Protein AF-C5BKV5-F1 (afdb_monomer)

Nearest PDB structures (foldseek):
  2wzr-assembly1_1  TM=5.137E-01  e=6.603E+00  Foot-and-mouth disease virus SAT 1
  8wa1-assembly1_P  TM=3.585E-01  e=7.024E+00  Nicotiana tabacum
  8wmw-assembly1_D  TM=1.933E-01  e=3.561E+00  Rhodomonas salina
  8wey-assembly1_D  TM=1.980E-01  e=4.286E+00  Cyanidium caldarium
  8xzv-assembly1_Q  TM=2.517E-01  e=7.024E+00  Spinacia oleracea

Secondary structure (DSSP, 8-state):
----------------------SEEEPPTT----EEEE--B-TTSPBPP--SEEEE-TT-EEEEE-SS-EEEE--SS-TTT-STTS--EEE-BTTEEEEEPPPS---HHHHHHHTT-HHHHHHHHTHHHHT--HHHHHHTSPEEETTEEEE--EEEETTEEE-TTSPPTT-

Organism: Teredinibacter turnerae (strain ATCC 39867 / T7901) (NCBI:txid377629)

Foldseek 3Di:
DDDDDDDDPDDPPPPPDDDPAAQEFEDDPPDQEAGEKEWEADPVRATDATHQKYKDFAQHKHKYFYCAKKKKAAALADQAARANPDDGIFTDDNRIDIHHGHDPPDDPVRLVVSCVRVRLVVCCVCVVVVVHDNVRSNVQRFDDDPGITIHFIWMGGPNHIDGNPDDDPPD

pLDDT: mean 72.09, std 17.0, range [29.19, 95.69]

Structure (mmCIF, N/CA/C/O backbone):
data_AF-C5BKV5-F1
#
_entry.id   AF-C5BKV5-F1
#
loop_
_atom_site.group_PDB
_atom_site.id
_atom_site.type_symbol
_atom_site.label_atom_id
_atom_site.label_alt_id
_atom_site.label_comp_id
_atom_site.label_asym_id
_atom_site.label_entity_id
_atom_site.label_seq_id
_atom_site.pdbx_PDB_ins_code
_atom_site.Cartn_x
_atom_site.Cartn_y
_atom_site.Cartn_z
_atom_site.occupancy
_atom_site.B_iso_or_equiv
_atom_site.auth_seq_id
_atom_site.auth_comp_id
_atom_site.auth_asym_id
_atom_site.auth_atom_id
_atom_site.pdbx_PDB_model_num
ATOM 1 N N . MET A 1 1 ? -46.072 -54.691 -7.902 1.00 41.44 1 MET A N 1
ATOM 2 C CA . MET A 1 1 ? -44.691 -54.583 -8.418 1.00 41.44 1 MET A CA 1
ATOM 3 C C . MET A 1 1 ? -44.008 -53.464 -7.639 1.00 41.44 1 MET A C 1
ATOM 5 O O . MET A 1 1 ? -44.525 -52.358 -7.622 1.00 41.44 1 MET A O 1
ATOM 9 N N . LYS A 1 2 ? -42.980 -53.799 -6.851 1.00 42.66 2 LYS A N 1
ATOM 10 C CA . LYS A 1 2 ? -42.276 -52.897 -5.924 1.00 42.66 2 LYS A CA 1
ATOM 11 C C . LYS A 1 2 ? -41.108 -52.245 -6.659 1.00 42.66 2 LYS A C 1
ATOM 13 O O . LYS A 1 2 ? -40.263 -52.990 -7.138 1.00 42.66 2 LYS A O 1
ATOM 18 N N . ILE A 1 3 ? -41.005 -50.917 -6.660 1.00 42.41 3 ILE A N 1
ATOM 19 C CA . ILE A 1 3 ? -39.724 -50.224 -6.856 1.00 42.41 3 ILE A CA 1
ATOM 20 C C . ILE A 1 3 ? -39.664 -49.076 -5.844 1.00 42.41 3 ILE A C 1
ATOM 22 O O . ILE A 1 3 ? -40.387 -48.091 -5.944 1.00 42.41 3 ILE A O 1
ATOM 26 N N . LYS A 1 4 ? -38.825 -49.273 -4.824 1.00 42.66 4 LYS A N 1
ATOM 27 C CA . LYS A 1 4 ? -38.322 -48.232 -3.927 1.00 42.66 4 LYS A CA 1
ATOM 28 C C . LYS A 1 4 ? -37.193 -47.517 -4.670 1.00 42.66 4 LYS A C 1
ATOM 30 O O . LYS A 1 4 ? -36.262 -48.194 -5.093 1.00 42.66 4 LYS A O 1
ATOM 35 N N . PHE A 1 5 ? -37.230 -46.192 -4.756 1.00 38.34 5 PHE A N 1
ATOM 36 C CA . PHE A 1 5 ? -36.027 -45.391 -4.977 1.00 38.34 5 PHE A CA 1
ATOM 37 C C . PHE A 1 5 ? -35.824 -44.502 -3.756 1.00 38.34 5 PHE A C 1
ATOM 39 O O . PHE A 1 5 ? -36.549 -43.538 -3.532 1.00 38.34 5 PHE A O 1
ATOM 46 N N . ALA A 1 6 ? -34.861 -44.908 -2.935 1.00 44.38 6 ALA A N 1
ATOM 47 C CA . ALA A 1 6 ? -34.257 -44.100 -1.898 1.00 44.38 6 ALA A CA 1
ATOM 48 C C . ALA A 1 6 ? -32.886 -43.662 -2.426 1.00 44.38 6 ALA A C 1
ATOM 50 O O . ALA A 1 6 ? -31.996 -44.491 -2.577 1.00 44.38 6 ALA A O 1
ATOM 51 N N . LEU A 1 7 ? -32.738 -42.377 -2.720 1.00 41.31 7 LEU A N 1
ATOM 52 C CA . LEU A 1 7 ? -31.468 -41.653 -2.777 1.00 41.31 7 LEU A CA 1
ATOM 53 C C . LEU A 1 7 ? -31.824 -40.274 -2.202 1.00 41.31 7 LEU A C 1
ATOM 55 O O . LEU A 1 7 ? -32.637 -39.562 -2.771 1.00 41.31 7 LEU A O 1
ATOM 59 N N . GLY A 1 8 ? -31.429 -39.920 -0.983 1.00 36.16 8 GLY A N 1
ATOM 60 C CA . GLY A 1 8 ? -30.037 -39.897 -0.552 1.00 36.16 8 GLY A CA 1
ATOM 61 C C . GLY A 1 8 ? -29.394 -38.574 -0.970 1.00 36.16 8 GLY A C 1
ATOM 62 O O . GLY A 1 8 ? -28.320 -38.587 -1.556 1.00 36.16 8 GLY A O 1
ATOM 63 N N . PHE A 1 9 ? -30.063 -37.439 -0.731 1.00 37.94 9 PHE A N 1
ATOM 64 C CA . PHE A 1 9 ? -29.425 -36.131 -0.857 1.00 37.94 9 PHE A CA 1
ATOM 65 C C . PHE A 1 9 ? -28.555 -35.909 0.376 1.00 37.94 9 PHE A C 1
ATOM 67 O O . PHE A 1 9 ? -29.034 -35.561 1.455 1.00 37.94 9 PHE A O 1
ATOM 74 N N . ALA A 1 10 ? -27.268 -36.196 0.202 1.00 40.34 10 ALA A N 1
ATOM 75 C CA . ALA A 1 10 ? -26.225 -35.809 1.125 1.00 40.34 10 ALA A CA 1
ATOM 76 C C . ALA A 1 10 ? -26.260 -34.284 1.283 1.00 40.34 10 ALA A C 1
ATOM 78 O O . ALA A 1 10 ? -26.025 -33.539 0.331 1.00 40.34 10 ALA A O 1
ATOM 79 N N . ALA A 1 11 ? -26.573 -33.831 2.494 1.00 37.59 11 ALA A N 1
ATOM 80 C CA . ALA A 1 11 ? -26.288 -32.478 2.920 1.00 37.59 11 ALA A CA 1
ATOM 81 C C . ALA A 1 11 ? -24.767 -32.297 2.867 1.00 37.59 11 ALA A C 1
ATOM 83 O O . ALA A 1 11 ? -24.042 -32.814 3.718 1.00 37.59 11 ALA A O 1
ATOM 84 N N . ILE A 1 12 ? -24.278 -31.597 1.842 1.00 38.78 12 ILE A N 1
ATOM 85 C CA . ILE A 1 12 ? -22.923 -31.053 1.845 1.00 38.78 12 ILE A CA 1
ATOM 86 C C . ILE A 1 12 ? -22.953 -29.906 2.853 1.00 38.78 12 ILE A C 1
ATOM 88 O O . ILE A 1 12 ? -23.235 -28.755 2.531 1.00 38.78 12 ILE A O 1
ATOM 92 N N . LEU A 1 13 ? -22.734 -30.268 4.113 1.00 33.56 13 LEU A N 1
ATOM 93 C CA . LEU A 1 13 ? -22.369 -29.350 5.172 1.00 33.56 13 LEU A CA 1
ATOM 94 C C . LEU A 1 13 ? -20.969 -28.839 4.817 1.00 33.56 13 LEU A C 1
ATOM 96 O O . LEU A 1 13 ? -19.965 -29.461 5.161 1.00 33.56 13 LEU A O 1
ATOM 100 N N . VAL A 1 14 ? -20.906 -27.745 4.056 1.00 34.97 14 VAL A N 1
ATOM 101 C CA . VAL A 1 1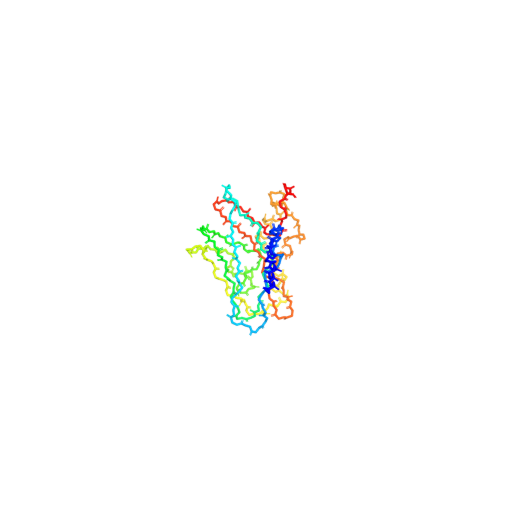4 ? -19.669 -26.980 3.901 1.00 34.97 14 VAL A CA 1
ATOM 102 C C . VAL A 1 14 ? -19.363 -26.407 5.276 1.00 34.97 14 VAL A C 1
ATOM 104 O O . VAL A 1 14 ? -19.933 -25.410 5.712 1.00 34.97 14 VAL A O 1
ATOM 107 N N . LEU A 1 15 ? -18.503 -27.123 5.990 1.00 33.66 15 LEU A N 1
ATOM 108 C CA . LEU A 1 15 ? -17.795 -26.646 7.159 1.00 33.66 15 LEU A CA 1
ATOM 109 C C . LEU A 1 15 ? -17.090 -25.341 6.766 1.00 33.66 15 LEU A C 1
ATOM 111 O O . LEU A 1 15 ? -16.066 -25.359 6.089 1.00 33.66 15 LEU A O 1
ATOM 115 N N . LEU A 1 16 ? -17.652 -24.209 7.192 1.00 32.34 16 LEU A N 1
ATOM 116 C CA . LEU A 1 16 ? -16.965 -22.920 7.264 1.00 32.34 16 LEU A CA 1
ATOM 117 C C . LEU A 1 16 ? -15.918 -23.007 8.384 1.00 32.34 16 LEU A C 1
ATOM 119 O O . LEU A 1 16 ? -16.050 -22.414 9.451 1.00 32.34 16 LEU A O 1
ATOM 123 N N . THR A 1 17 ? -14.893 -23.828 8.175 1.00 36.03 17 THR A N 1
ATOM 124 C CA . THR A 1 17 ? -13.682 -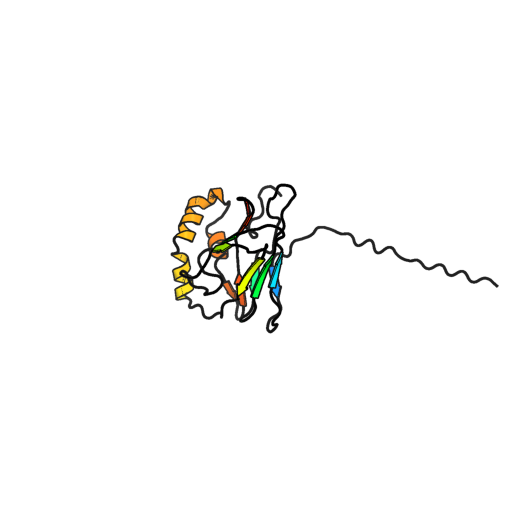23.812 8.988 1.00 36.03 17 THR A CA 1
ATOM 125 C C . THR A 1 17 ? -12.891 -22.576 8.603 1.00 36.03 17 THR A C 1
ATOM 127 O O . THR A 1 17 ? -12.372 -22.523 7.495 1.00 36.03 17 THR A O 1
ATOM 130 N N . GLY A 1 18 ? -12.845 -21.610 9.524 1.00 33.75 18 GLY A N 1
ATOM 131 C CA . GLY A 1 18 ? -11.854 -20.539 9.632 1.00 33.75 18 GLY A CA 1
ATOM 132 C C . GLY A 1 18 ? -11.506 -19.815 8.335 1.00 33.75 18 GLY A C 1
ATOM 133 O O . GLY A 1 18 ? -10.694 -20.306 7.559 1.00 33.75 18 GLY A O 1
ATOM 134 N N . CYS A 1 19 ? -12.029 -18.599 8.156 1.00 29.19 19 CYS A N 1
ATOM 135 C CA . CYS A 1 19 ? -11.491 -17.644 7.187 1.00 29.19 19 CYS A CA 1
ATOM 136 C C . CYS A 1 19 ? -10.009 -17.377 7.493 1.00 29.19 19 CYS A C 1
ATOM 138 O O . CYS A 1 19 ? -9.666 -16.443 8.217 1.00 29.19 19 CYS A O 1
ATOM 140 N N . THR A 1 20 ? -9.108 -18.188 6.947 1.00 39.44 20 THR A N 1
ATOM 141 C CA . TH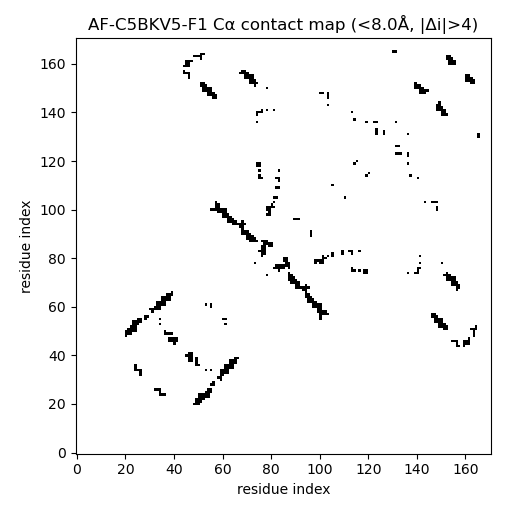R A 1 20 ? -7.709 -17.820 6.818 1.00 39.44 20 THR A CA 1
ATOM 142 C C . THR A 1 20 ? -7.667 -16.751 5.742 1.00 39.44 20 THR A C 1
ATOM 144 O O . THR A 1 20 ? -7.778 -17.043 4.552 1.00 39.44 20 THR A O 1
ATOM 147 N N . CYS A 1 21 ? -7.572 -15.487 6.158 1.00 53.44 21 CYS A N 1
ATOM 148 C CA . CYS A 1 21 ? -7.312 -14.413 5.211 1.00 53.44 21 CYS A CA 1
ATOM 149 C C . CYS A 1 21 ? -6.064 -14.792 4.400 1.00 53.44 21 CYS A C 1
ATOM 151 O O . CYS A 1 21 ? -5.049 -15.180 4.999 1.00 53.44 21 CYS A O 1
ATOM 153 N N . PRO A 1 22 ? -6.136 -14.770 3.059 1.00 61.41 22 PRO A N 1
ATOM 154 C CA . PRO A 1 22 ? -5.007 -15.161 2.237 1.00 61.41 22 PRO A CA 1
ATOM 155 C C . PRO A 1 22 ? -3.831 -14.245 2.571 1.00 61.41 22 PRO A C 1
ATOM 157 O O . PRO A 1 22 ? -3.981 -13.030 2.639 1.00 61.41 22 PRO A O 1
ATOM 160 N N . ARG A 1 23 ? -2.652 -14.829 2.819 1.00 70.81 23 ARG A N 1
ATOM 161 C CA . ARG A 1 23 ? -1.447 -14.051 3.152 1.00 70.81 23 ARG A CA 1
ATOM 162 C C . ARG A 1 23 ? -1.033 -13.117 2.016 1.00 70.81 23 ARG A C 1
ATOM 164 O O . ARG A 1 23 ? -0.429 -12.094 2.298 1.00 70.81 23 ARG A O 1
ATOM 171 N N . VAL A 1 24 ? -1.367 -13.462 0.775 1.00 76.00 24 VAL A N 1
ATOM 172 C CA . VAL A 1 24 ? -0.995 -12.726 -0.434 1.00 76.00 24 VAL A CA 1
ATOM 173 C C . VAL A 1 24 ? -2.232 -12.582 -1.321 1.00 76.00 24 VAL A C 1
ATOM 175 O O . VAL A 1 24 ? -2.960 -13.557 -1.515 1.00 76.00 24 VAL A O 1
ATOM 178 N N . CYS A 1 25 ? -2.467 -11.383 -1.847 1.00 79.81 25 CYS A N 1
ATOM 179 C CA . CYS A 1 25 ? -3.405 -11.121 -2.935 1.00 79.81 25 CYS A CA 1
ATOM 180 C C . CYS A 1 25 ? -2.606 -11.039 -4.238 1.00 79.81 25 CYS A C 1
ATOM 182 O O . CYS A 1 25 ? -1.634 -10.292 -4.316 1.00 79.81 25 CYS A O 1
ATOM 184 N N . MET A 1 26 ? -2.976 -11.829 -5.239 1.00 82.12 26 MET A N 1
ATOM 185 C CA . MET A 1 26 ? -2.257 -11.898 -6.506 1.00 82.12 26 MET A CA 1
ATOM 186 C C . MET A 1 26 ? -3.255 -12.105 -7.636 1.00 82.12 26 MET A C 1
ATOM 188 O O . MET A 1 26 ? -4.112 -12.987 -7.548 1.00 82.12 26 MET A O 1
ATOM 192 N N . VAL A 1 27 ? -3.105 -11.322 -8.697 1.00 80.06 27 VAL A N 1
ATOM 193 C CA . VAL A 1 27 ? -3.798 -11.528 -9.972 1.00 80.06 27 VAL A CA 1
ATOM 194 C C . VAL A 1 27 ? -2.813 -12.166 -10.953 1.00 80.06 27 VAL A C 1
ATOM 196 O O . VAL A 1 27 ? -1.627 -11.837 -10.902 1.00 80.06 27 VAL A O 1
ATOM 199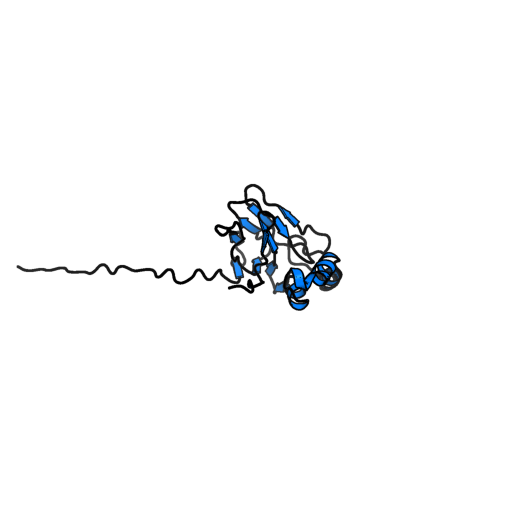 N N . PRO A 1 28 ? -3.234 -13.110 -11.815 1.00 80.31 28 PRO A N 1
ATOM 200 C CA . PRO A 1 28 ? -2.347 -13.685 -12.820 1.00 80.31 28 PRO A CA 1
ATOM 201 C C . PRO A 1 28 ? -1.692 -12.614 -13.716 1.00 80.31 28 PRO A C 1
ATOM 203 O O . PRO A 1 28 ? -2.303 -11.583 -13.996 1.00 80.31 28 PRO A O 1
ATOM 206 N N . PRO A 1 29 ? -0.461 -12.847 -14.205 1.00 77.31 29 PRO A N 1
ATOM 207 C CA . PRO A 1 29 ? 0.171 -11.947 -15.165 1.00 77.31 29 PRO A CA 1
ATOM 208 C C . PRO A 1 29 ? -0.589 -11.914 -16.498 1.00 77.31 29 PRO A C 1
ATOM 210 O O . PRO A 1 29 ? -1.154 -12.924 -16.921 1.00 77.31 29 PRO A O 1
ATOM 213 N N . ASN A 1 30 ? -0.491 -10.786 -17.213 1.00 74.19 30 ASN A N 1
ATOM 214 C CA . ASN A 1 30 ? -1.098 -10.547 -18.534 1.00 74.19 30 ASN A CA 1
ATOM 215 C C . ASN A 1 30 ? -2.635 -10.533 -18.541 1.00 74.19 30 ASN A C 1
ATOM 217 O O . ASN A 1 30 ? -3.255 -10.900 -19.541 1.00 74.19 30 ASN A O 1
ATOM 221 N N . THR A 1 31 ? -3.247 -10.125 -17.433 1.00 77.00 31 THR A N 1
ATOM 222 C CA . THR A 1 31 ? -4.679 -9.829 -17.368 1.00 77.00 31 THR A CA 1
ATOM 223 C C . THR A 1 31 ? -4.879 -8.344 -17.129 1.00 77.00 31 THR A C 1
ATOM 225 O O . THR A 1 31 ? -4.156 -7.757 -16.324 1.00 77.00 31 THR A O 1
ATOM 228 N N . ASP A 1 32 ? -5.923 -7.783 -17.731 1.00 78.50 32 ASP A N 1
ATOM 229 C CA . ASP A 1 32 ? -6.381 -6.417 -17.439 1.00 78.50 32 ASP A CA 1
ATOM 230 C C . ASP A 1 32 ? -7.252 -6.363 -16.165 1.00 78.50 32 ASP A C 1
ATOM 232 O O . ASP A 1 32 ? -7.810 -5.327 -15.816 1.00 78.50 32 ASP A O 1
ATOM 236 N N . GLU A 1 33 ? -7.416 -7.497 -15.475 1.00 85.44 33 GLU A N 1
ATOM 237 C CA . GLU A 1 33 ? -8.178 -7.570 -14.230 1.00 85.44 33 GLU A CA 1
ATOM 238 C C . GLU A 1 33 ? -7.428 -6.890 -13.068 1.00 85.44 33 GLU A C 1
ATOM 240 O O . GLU A 1 33 ? -6.231 -7.136 -12.885 1.00 85.44 33 GLU A O 1
ATOM 245 N N . PRO A 1 34 ? -8.116 -6.074 -12.247 1.00 88.56 34 PRO A N 1
ATOM 246 C CA . PRO A 1 34 ? -7.513 -5.447 -11.080 1.00 88.56 34 PRO A CA 1
ATOM 247 C C . PRO A 1 34 ? -7.378 -6.424 -9.906 1.00 88.56 34 PRO A C 1
ATOM 249 O O . PRO A 1 34 ? -8.211 -7.310 -9.690 1.00 88.56 34 PRO A O 1
ATOM 252 N N . ALA A 1 35 ? -6.361 -6.212 -9.073 1.00 88.69 35 ALA A N 1
ATOM 253 C CA . ALA A 1 35 ? -6.226 -6.882 -7.788 1.00 88.69 35 ALA A CA 1
ATOM 254 C C . ALA A 1 35 ? -7.178 -6.252 -6.768 1.00 88.69 35 ALA A C 1
ATOM 256 O O . ALA A 1 35 ? -7.027 -5.092 -6.391 1.00 88.69 35 ALA A O 1
ATOM 257 N N . LEU A 1 36 ? -8.161 -7.023 -6.303 1.00 90.06 36 LEU A N 1
ATOM 258 C CA . LEU A 1 36 ? -9.150 -6.547 -5.337 1.00 90.06 36 LEU A CA 1
ATOM 259 C C . LEU A 1 36 ? -8.737 -6.890 -3.907 1.00 90.06 36 LEU A C 1
ATOM 261 O O . LEU A 1 36 ? -8.623 -8.062 -3.535 1.00 90.06 36 LEU A O 1
ATOM 265 N N . VAL A 1 37 ? -8.607 -5.862 -3.074 1.00 90.31 37 VAL A N 1
ATOM 266 C CA . VAL A 1 37 ? -8.298 -5.991 -1.651 1.00 90.31 37 VAL A CA 1
ATOM 267 C C . VAL A 1 37 ? -9.474 -5.477 -0.837 1.00 90.31 37 VAL A C 1
ATOM 269 O O . VAL A 1 37 ? -9.775 -4.288 -0.821 1.00 90.31 37 VAL A O 1
ATOM 272 N N . ARG A 1 38 ? -10.156 -6.382 -0.133 1.00 90.25 38 ARG A N 1
ATOM 273 C CA . ARG A 1 38 ? -11.257 -6.005 0.759 1.00 90.25 38 ARG A CA 1
ATOM 274 C C . ARG A 1 38 ? -10.731 -5.690 2.149 1.00 90.25 38 ARG A C 1
ATOM 276 O O . ARG A 1 38 ? -10.144 -6.556 2.797 1.00 90.25 38 ARG A O 1
ATOM 283 N N . ILE A 1 39 ? -11.004 -4.479 2.605 1.00 88.62 39 ILE A N 1
ATOM 284 C CA . ILE A 1 39 ? -10.798 -4.012 3.969 1.00 88.62 39 ILE A CA 1
ATOM 285 C C . ILE A 1 39 ? -12.143 -4.114 4.682 1.00 88.62 39 ILE A C 1
ATOM 287 O O . ILE A 1 39 ? -13.180 -3.705 4.170 1.00 88.62 39 ILE A O 1
ATOM 291 N N . THR A 1 40 ? -12.138 -4.737 5.855 1.00 88.19 40 THR A N 1
ATOM 292 C CA . THR A 1 40 ? -13.338 -4.903 6.681 1.00 88.19 40 THR A CA 1
ATOM 293 C C . THR A 1 40 ? -12.991 -4.590 8.121 1.00 88.19 40 THR A C 1
ATOM 295 O O . THR A 1 40 ? -11.835 -4.733 8.514 1.00 88.19 40 THR A O 1
ATOM 298 N N . THR A 1 41 ? -13.979 -4.190 8.908 1.00 85.88 41 THR A N 1
ATOM 299 C CA . THR A 1 41 ? -13.841 -3.923 10.339 1.00 85.88 41 THR A CA 1
ATOM 300 C C . THR A 1 41 ? -14.530 -5.008 11.169 1.00 85.88 41 THR A C 1
ATOM 302 O O . THR A 1 41 ? -15.356 -5.791 10.685 1.00 85.88 41 THR A O 1
ATOM 305 N N . ASP A 1 42 ? -14.120 -5.154 12.424 1.00 84.62 42 ASP A N 1
ATOM 306 C CA . ASP A 1 42 ? -14.904 -5.864 13.430 1.00 84.62 42 ASP A CA 1
ATOM 307 C C . ASP A 1 42 ? -15.964 -4.944 14.057 1.00 84.62 42 ASP A C 1
ATOM 309 O O . ASP A 1 42 ? -16.101 -3.774 13.706 1.00 84.62 42 ASP A O 1
ATOM 313 N N . ASP A 1 43 ? -16.747 -5.489 14.981 1.00 85.44 43 ASP A N 1
ATOM 314 C CA . ASP A 1 43 ? -17.804 -4.779 15.704 1.00 85.44 43 ASP A CA 1
ATOM 315 C C . ASP A 1 43 ? -17.287 -3.627 16.578 1.00 85.44 43 ASP A C 1
ATOM 317 O O . ASP A 1 43 ? -18.055 -2.743 16.958 1.00 85.44 43 ASP A O 1
ATOM 321 N N . THR A 1 44 ? -15.985 -3.590 16.861 1.00 81.12 44 THR A N 1
ATOM 322 C CA . THR A 1 44 ? -15.340 -2.470 17.547 1.00 81.12 44 THR A CA 1
ATOM 323 C C . THR A 1 44 ? -14.888 -1.375 16.580 1.00 81.12 44 THR A C 1
ATOM 325 O O . THR A 1 44 ? -14.349 -0.362 17.028 1.00 81.12 44 THR A O 1
ATOM 328 N N . GLY A 1 45 ? -15.055 -1.554 15.267 1.00 78.00 45 GLY A N 1
ATOM 329 C CA . GLY A 1 45 ? -14.511 -0.668 14.237 1.00 78.00 45 GLY A CA 1
ATOM 330 C C . GLY A 1 45 ? -13.005 -0.848 14.026 1.00 78.00 45 GLY A C 1
ATOM 331 O O . GLY A 1 45 ? -12.348 0.043 13.498 1.00 78.00 45 GLY A O 1
ATOM 332 N N . MET A 1 46 ? -12.420 -1.953 14.500 1.00 78.31 46 MET A N 1
ATOM 333 C CA . MET A 1 46 ? -11.017 -2.276 14.249 1.00 78.31 46 MET A CA 1
ATOM 334 C C . MET A 1 46 ? -10.871 -2.943 12.879 1.00 78.31 46 MET A C 1
ATOM 336 O O . MET A 1 46 ? -11.617 -3.885 12.608 1.00 78.31 46 MET A O 1
ATOM 340 N N . PRO A 1 47 ? -9.902 -2.543 12.033 1.00 78.38 47 PRO A N 1
ATOM 341 C CA . PRO A 1 47 ? -9.670 -3.253 10.784 1.00 78.38 47 PRO A CA 1
ATOM 342 C C . PRO A 1 47 ? -9.311 -4.724 11.055 1.00 78.38 47 PRO A C 1
ATOM 344 O O . PRO A 1 47 ? -8.471 -5.033 11.906 1.00 78.38 47 PRO A O 1
ATOM 347 N N . ARG A 1 48 ? -9.966 -5.638 10.334 1.00 81.62 48 ARG A N 1
ATOM 348 C CA . ARG A 1 48 ? -9.705 -7.083 10.329 1.00 81.62 48 ARG A CA 1
ATOM 349 C C . ARG A 1 48 ? -8.501 -7.404 9.457 1.00 81.62 48 ARG A C 1
ATOM 351 O O . ARG A 1 48 ? -8.140 -6.634 8.572 1.00 81.62 48 ARG A O 1
ATOM 358 N N . ALA A 1 49 ? -7.927 -8.589 9.666 1.00 71.81 49 ALA A N 1
ATOM 359 C CA . ALA A 1 49 ? -6.846 -9.101 8.834 1.00 71.81 49 ALA A CA 1
ATOM 360 C C . ALA A 1 49 ? -7.196 -8.997 7.337 1.00 71.81 49 ALA A C 1
ATOM 362 O O . ALA A 1 49 ? -8.228 -9.492 6.889 1.00 71.81 49 ALA A O 1
ATOM 363 N N . THR A 1 50 ? -6.317 -8.357 6.575 1.00 78.88 50 THR A N 1
ATOM 364 C CA . THR A 1 50 ? -6.359 -8.281 5.110 1.00 78.88 50 THR A CA 1
ATOM 365 C C . THR A 1 50 ? -5.094 -8.948 4.550 1.00 78.88 50 THR A C 1
ATOM 367 O O . THR A 1 50 ? -4.226 -9.354 5.336 1.00 78.88 50 THR A O 1
ATOM 370 N N . PRO A 1 51 ? -4.980 -9.161 3.227 1.00 82.88 51 PRO A N 1
ATOM 371 C CA . PRO A 1 51 ? -3.763 -9.705 2.639 1.00 82.88 51 PRO A CA 1
ATOM 372 C C . PRO A 1 51 ? -2.523 -8.916 3.056 1.00 82.88 51 PRO A C 1
ATOM 374 O O . PRO A 1 51 ? -2.528 -7.693 3.094 1.00 82.88 51 PRO A O 1
ATOM 377 N N . ARG A 1 52 ? -1.443 -9.625 3.384 1.00 80.94 52 ARG A N 1
ATOM 378 C CA . ARG A 1 52 ? -0.200 -8.994 3.853 1.00 80.94 52 ARG A CA 1
ATOM 379 C C . ARG A 1 52 ? 0.531 -8.258 2.748 1.00 80.94 52 ARG A C 1
ATOM 381 O O . ARG A 1 52 ? 1.246 -7.297 2.999 1.00 80.94 52 ARG A O 1
ATOM 388 N N . GLU A 1 53 ? 0.396 -8.810 1.556 1.00 81.75 53 GLU A N 1
ATOM 389 C CA . GLU A 1 53 ? 1.139 -8.463 0.365 1.00 81.75 53 GLU A CA 1
ATOM 390 C C . GLU A 1 53 ? 0.167 -8.491 -0.803 1.00 81.75 53 GLU A C 1
ATOM 392 O O . GLU A 1 53 ? -0.644 -9.416 -0.921 1.00 81.75 53 GLU A O 1
ATOM 397 N N . VAL A 1 54 ? 0.268 -7.492 -1.671 1.00 84.94 54 VAL A N 1
ATOM 398 C CA . VAL A 1 54 ? -0.440 -7.473 -2.949 1.00 84.94 54 VAL A CA 1
ATOM 399 C C . VAL A 1 54 ? 0.606 -7.535 -4.045 1.00 84.94 54 VAL A C 1
ATOM 401 O O . VAL A 1 54 ? 1.489 -6.685 -4.102 1.00 84.94 54 VAL A O 1
ATOM 404 N N . VAL A 1 55 ? 0.539 -8.556 -4.888 1.00 86.50 55 VAL A N 1
ATOM 405 C CA . VAL A 1 55 ? 1.449 -8.725 -6.018 1.00 86.50 55 VAL A CA 1
ATOM 406 C C . VAL A 1 55 ? 0.712 -8.314 -7.281 1.00 86.50 55 VAL A C 1
ATOM 408 O O . VAL A 1 55 ? -0.282 -8.945 -7.647 1.00 86.50 55 VAL A O 1
ATOM 411 N N . VAL A 1 56 ? 1.214 -7.269 -7.933 1.00 85.50 56 VAL A N 1
ATOM 412 C CA . VAL A 1 56 ? 0.681 -6.755 -9.198 1.00 85.50 56 VAL A CA 1
ATOM 413 C C . VAL A 1 56 ? 1.729 -6.718 -10.291 1.00 85.50 56 VAL A C 1
ATOM 415 O O . VAL A 1 56 ? 2.932 -6.612 -10.036 1.00 85.50 56 VAL A O 1
ATOM 418 N N . TYR A 1 57 ? 1.243 -6.816 -11.520 1.00 85.50 57 TYR A N 1
ATOM 419 C CA . TYR A 1 57 ? 2.025 -6.765 -12.745 1.00 85.50 57 TYR A CA 1
ATOM 420 C C . TYR A 1 57 ? 1.867 -5.400 -13.436 1.00 85.50 57 TYR A C 1
ATOM 422 O O . TYR A 1 57 ? 0.921 -4.669 -13.133 1.00 85.50 57 TYR A O 1
ATOM 430 N N . PRO A 1 58 ? 2.774 -5.036 -14.362 1.00 80.19 58 PRO A N 1
ATOM 431 C CA . PRO A 1 58 ? 2.677 -3.783 -15.105 1.00 80.19 58 PRO A CA 1
ATOM 432 C C . PRO A 1 58 ? 1.298 -3.614 -15.750 1.00 80.19 58 PRO A C 1
ATOM 434 O O . PRO A 1 58 ? 0.757 -4.573 -16.302 1.00 80.19 58 PRO A O 1
ATOM 437 N N . ASN A 1 59 ? 0.771 -2.388 -15.719 1.00 79.56 59 ASN A N 1
ATOM 438 C CA . ASN A 1 59 ? -0.547 -2.006 -16.249 1.00 79.56 59 ASN A CA 1
ATOM 439 C C . ASN A 1 59 ? -1.767 -2.582 -15.509 1.00 79.56 59 ASN A C 1
ATOM 441 O O . ASN A 1 59 ? -2.891 -2.354 -15.948 1.00 79.56 59 ASN A O 1
ATOM 445 N N . GLN A 1 60 ? -1.581 -3.299 -14.400 1.00 86.31 60 GLN A N 1
ATOM 446 C CA . GLN A 1 60 ? -2.694 -3.676 -13.528 1.00 86.31 60 GLN A CA 1
ATOM 447 C C . GLN A 1 60 ? -3.019 -2.558 -12.539 1.00 86.31 60 GLN A C 1
ATOM 449 O O . GLN A 1 60 ? -2.202 -1.683 -12.268 1.00 86.31 60 GLN A O 1
ATOM 454 N N . GLU A 1 61 ? -4.206 -2.610 -11.953 1.00 90.69 61 GLU A N 1
ATOM 455 C CA . GLU A 1 61 ? -4.588 -1.744 -10.840 1.00 90.69 61 GLU A CA 1
ATOM 456 C C . GLU A 1 61 ? -4.776 -2.582 -9.578 1.00 90.69 61 GLU A C 1
ATOM 458 O O . GLU A 1 61 ? -5.169 -3.749 -9.639 1.00 90.69 61 GLU A O 1
ATOM 463 N N . VAL A 1 62 ? -4.523 -1.983 -8.419 1.00 91.06 62 VAL A N 1
ATOM 464 C CA . VAL A 1 62 ? -5.013 -2.491 -7.138 1.00 91.06 62 VAL A CA 1
ATOM 465 C C . VAL A 1 62 ? -6.170 -1.621 -6.697 1.00 91.06 62 VAL A C 1
ATOM 467 O O . VAL A 1 62 ? -6.024 -0.405 -6.594 1.00 91.06 62 VAL A O 1
ATOM 470 N N . ILE A 1 63 ? -7.296 -2.248 -6.379 1.00 93.44 63 ILE A N 1
ATOM 471 C CA . ILE A 1 63 ? -8.457 -1.566 -5.820 1.00 93.44 63 ILE A CA 1
ATOM 472 C C . ILE A 1 63 ? -8.643 -2.057 -4.390 1.00 93.44 63 ILE A C 1
ATOM 474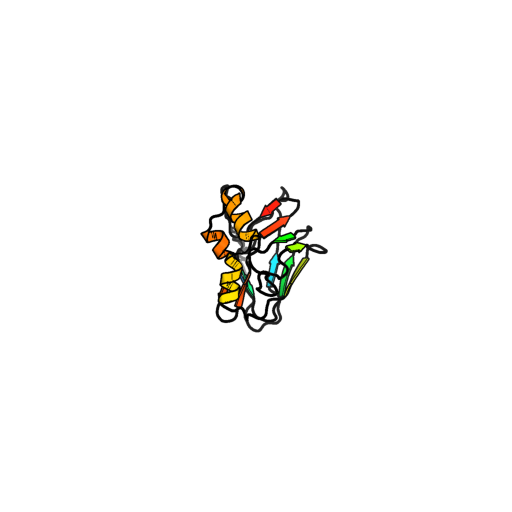 O O . ILE A 1 63 ? -8.972 -3.221 -4.139 1.00 93.44 63 ILE A O 1
ATOM 478 N N . PHE A 1 64 ? -8.428 -1.151 -3.445 1.00 93.31 64 PHE A N 1
ATOM 479 C CA . PHE A 1 64 ? -8.761 -1.352 -2.044 1.00 93.31 64 PHE A CA 1
ATOM 480 C C . PHE A 1 64 ? -10.188 -0.876 -1.816 1.00 93.31 64 PHE A C 1
ATOM 482 O O 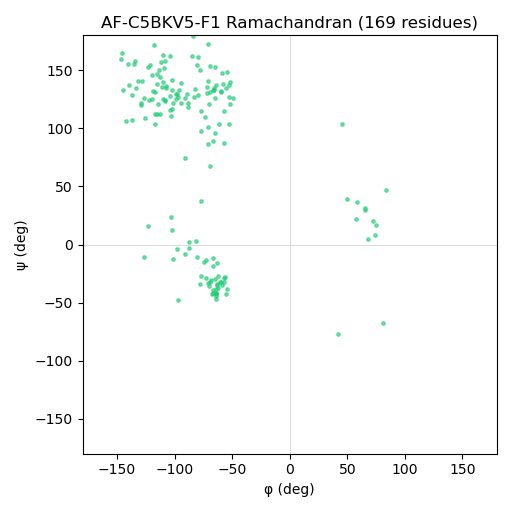. PHE A 1 64 ? -10.527 0.239 -2.200 1.00 93.31 64 PHE A O 1
ATOM 489 N N . MET A 1 65 ? -11.017 -1.710 -1.192 1.00 94.44 65 MET A N 1
ATOM 490 C CA . MET A 1 65 ? -12.438 -1.424 -0.993 1.00 94.44 65 MET A CA 1
ATOM 491 C C . MET A 1 65 ? -12.856 -1.675 0.450 1.00 94.44 65 MET A C 1
ATOM 493 O O . MET A 1 65 ? -12.471 -2.685 1.044 1.00 94.44 65 MET A O 1
ATOM 497 N N . SER A 1 66 ? -13.713 -0.810 0.973 1.00 92.44 66 SER A N 1
ATOM 498 C CA . SER A 1 66 ? -14.303 -0.869 2.306 1.00 92.44 66 SER A CA 1
ATOM 499 C C . SER A 1 66 ? -15.725 -0.302 2.272 1.00 92.44 66 SER A C 1
ATOM 501 O O . SER A 1 66 ? -16.093 0.443 1.371 1.00 92.44 66 SER A O 1
ATOM 503 N N . T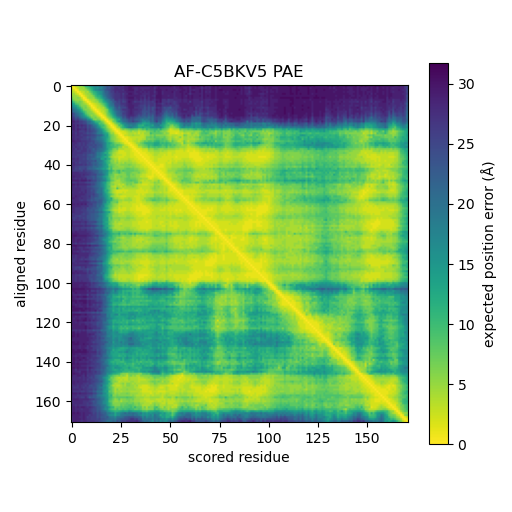HR A 1 67 ? -16.546 -0.646 3.263 1.00 91.00 67 THR A N 1
ATOM 504 C CA . THR A 1 67 ? -17.847 0.017 3.488 1.00 91.00 67 THR A CA 1
ATOM 505 C C . THR A 1 67 ? -17.718 1.344 4.237 1.00 91.00 67 THR A C 1
ATOM 507 O O . THR A 1 67 ? -18.694 2.076 4.366 1.00 91.00 67 THR A O 1
ATOM 510 N N . GLU A 1 68 ? -16.535 1.618 4.775 1.00 90.81 68 GLU A N 1
ATOM 511 C CA . GLU A 1 68 ? -16.186 2.801 5.559 1.00 90.81 68 GLU A CA 1
ATOM 512 C C . GLU A 1 68 ? -15.025 3.532 4.883 1.00 90.81 68 GLU A C 1
ATOM 514 O O . GLU A 1 68 ? -14.225 2.895 4.196 1.00 90.81 68 GLU A O 1
ATOM 519 N N . GLU A 1 69 ? -14.900 4.839 5.111 1.00 93.88 69 GLU A N 1
ATOM 520 C CA . GLU A 1 69 ? -13.741 5.597 4.633 1.00 93.88 69 GLU A CA 1
ATOM 521 C C . GLU A 1 69 ? -12.477 5.226 5.425 1.00 93.88 69 GLU A C 1
ATOM 523 O O . GLU A 1 69 ? -12.521 5.034 6.641 1.00 93.88 69 GLU A O 1
ATOM 528 N N . PHE A 1 70 ? -11.347 5.128 4.733 1.00 93.12 70 PHE A N 1
ATOM 529 C CA . PHE A 1 70 ? -10.051 4.717 5.258 1.00 93.12 70 PHE A CA 1
ATOM 530 C C . PHE A 1 70 ? -8.917 5.464 4.552 1.00 93.12 70 PHE A C 1
ATOM 532 O O . PHE A 1 70 ? -9.088 6.026 3.471 1.00 93.12 70 PHE A O 1
ATOM 539 N N . SER A 1 71 ? -7.727 5.424 5.138 1.00 91.69 71 SER A N 1
ATOM 540 C CA . SER A 1 71 ? -6.495 5.859 4.487 1.00 91.69 71 SER A CA 1
ATOM 541 C C . SER A 1 71 ? -5.495 4.713 4.390 1.00 91.69 71 SER A C 1
ATOM 543 O O . SER A 1 71 ? -5.429 3.822 5.243 1.00 91.69 71 SER A O 1
ATOM 545 N N . LEU A 1 72 ? -4.726 4.709 3.306 1.00 90.50 72 LEU A N 1
ATOM 546 C CA . LEU A 1 72 ? -3.587 3.828 3.103 1.00 90.50 72 LEU A CA 1
ATOM 547 C C . LEU A 1 72 ? -2.304 4.625 3.224 1.00 90.50 72 LEU A C 1
ATOM 549 O O . LEU A 1 72 ? -2.160 5.681 2.609 1.00 90.50 72 LEU A O 1
ATOM 553 N N . HIS A 1 73 ? -1.355 4.051 3.951 1.00 86.94 73 HIS A N 1
ATOM 554 C CA . HIS A 1 73 ? -0.039 4.627 4.168 1.00 86.94 73 HIS A CA 1
ATOM 555 C C . HIS A 1 73 ? 1.036 3.655 3.685 1.00 86.94 73 HIS A C 1
ATOM 557 O O . HIS A 1 73 ? 1.104 2.498 4.121 1.00 86.94 73 HIS A O 1
ATOM 563 N N . PHE A 1 74 ? 1.890 4.137 2.787 1.00 83.00 74 PHE A N 1
ATOM 564 C CA . PHE A 1 74 ? 3.002 3.404 2.192 1.00 83.00 74 PHE A CA 1
ATOM 565 C C . PHE A 1 74 ? 4.329 3.906 2.754 1.00 83.00 74 PHE A C 1
ATOM 567 O O . PHE A 1 74 ? 4.566 5.105 2.884 1.00 83.00 74 PHE A O 1
ATOM 574 N N . ILE A 1 75 ? 5.227 2.982 3.089 1.00 77.06 75 ILE A N 1
ATOM 575 C CA . ILE A 1 75 ? 6.488 3.319 3.754 1.00 77.06 75 ILE A CA 1
ATOM 576 C C . ILE A 1 75 ? 7.636 3.291 2.745 1.00 77.06 75 ILE A C 1
ATOM 578 O O . ILE A 1 75 ? 7.800 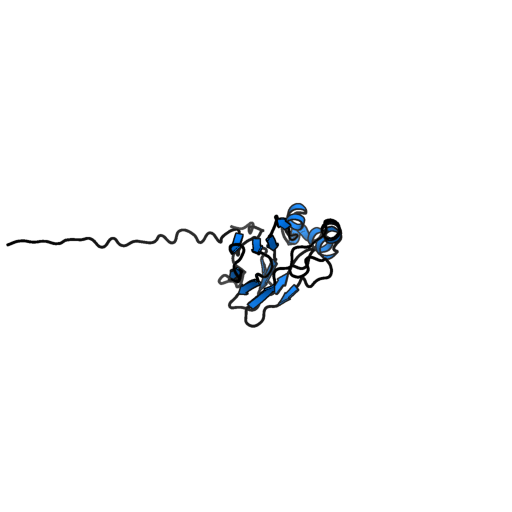2.336 1.987 1.00 77.06 75 ILE A O 1
ATOM 582 N N . GLY A 1 76 ? 8.469 4.334 2.774 1.00 75.06 76 GLY A N 1
ATOM 583 C CA . GLY A 1 76 ? 9.689 4.432 1.974 1.00 75.06 76 GLY A CA 1
ATOM 584 C C . GLY A 1 76 ? 9.449 4.870 0.531 1.00 75.06 76 GLY A C 1
ATOM 585 O O . GLY A 1 76 ? 9.840 5.982 0.171 1.00 75.06 76 GLY A O 1
ATOM 586 N N . LEU A 1 77 ? 8.795 4.036 -0.278 1.00 77.44 77 LEU A N 1
ATOM 587 C CA . LEU A 1 77 ? 8.559 4.283 -1.706 1.00 77.44 77 LEU A CA 1
ATOM 588 C C . LEU A 1 77 ? 7.073 4.436 -2.019 1.00 77.44 77 LEU A C 1
ATOM 590 O O . LEU A 1 77 ? 6.224 3.779 -1.420 1.00 77.44 77 LEU A O 1
ATOM 594 N N . SER A 1 78 ? 6.775 5.285 -2.999 1.00 83.19 78 SER A N 1
ATOM 595 C CA . SER A 1 78 ? 5.435 5.365 -3.576 1.00 83.19 78 SER A CA 1
ATOM 596 C C . SER A 1 78 ? 5.065 4.052 -4.269 1.00 83.19 78 SER A C 1
ATOM 598 O O . SER A 1 78 ? 5.883 3.537 -5.026 1.00 83.19 78 SER A O 1
ATOM 600 N N . PRO A 1 79 ? 3.841 3.527 -4.112 1.00 81.62 79 PRO A N 1
ATOM 601 C CA . PRO A 1 79 ? 3.412 2.339 -4.847 1.00 81.62 79 PRO A CA 1
ATOM 602 C C . PRO A 1 79 ? 3.153 2.615 -6.342 1.00 81.62 79 PRO A C 1
ATOM 604 O O . PRO A 1 79 ? 3.045 1.667 -7.113 1.00 81.62 79 PRO A O 1
ATOM 607 N N . VAL A 1 80 ? 3.069 3.891 -6.750 1.00 83.25 80 VAL A N 1
ATOM 608 C CA . VAL A 1 80 ? 2.744 4.319 -8.126 1.00 83.25 80 VAL A CA 1
ATOM 609 C C . VAL A 1 80 ? 3.989 4.631 -8.946 1.00 83.25 80 VAL A C 1
ATOM 611 O O . VAL A 1 80 ? 4.099 4.221 -10.093 1.00 83.25 80 VAL A O 1
ATOM 614 N N . THR A 1 81 ? 4.919 5.402 -8.383 1.00 79.56 81 THR A N 1
ATOM 615 C CA . THR A 1 81 ? 6.155 5.776 -9.090 1.00 79.56 81 THR A CA 1
ATOM 616 C C . THR A 1 81 ? 7.344 4.949 -8.649 1.00 79.56 81 THR A C 1
ATOM 618 O O . THR A 1 81 ? 8.392 5.038 -9.270 1.00 79.56 81 THR A O 1
ATOM 621 N N . LEU A 1 82 ? 7.211 4.209 -7.545 1.00 78.50 82 LEU A N 1
ATOM 622 C CA . LEU A 1 82 ? 8.298 3.462 -6.918 1.00 78.50 82 LEU A CA 1
ATOM 623 C C . LEU A 1 82 ? 9.504 4.327 -6.529 1.00 78.50 82 LEU A C 1
ATOM 625 O O . LEU A 1 82 ? 10.596 3.822 -6.292 1.00 78.50 82 LEU A O 1
ATOM 629 N N . THR A 1 83 ? 9.279 5.633 -6.370 1.00 77.12 83 THR A N 1
ATOM 630 C CA . THR A 1 83 ? 10.298 6.593 -5.948 1.00 77.12 83 THR A CA 1
ATOM 631 C C . THR A 1 83 ? 9.999 7.141 -4.559 1.00 77.12 83 THR A C 1
ATOM 633 O O . THR A 1 83 ? 8.853 7.179 -4.096 1.00 77.12 83 THR A O 1
ATOM 636 N N . ARG A 1 84 ? 11.046 7.633 -3.889 1.00 75.62 84 ARG A N 1
ATOM 637 C CA . ARG A 1 84 ? 10.950 8.258 -2.563 1.00 75.62 84 ARG A CA 1
ATOM 638 C C . ARG A 1 84 ? 10.032 9.488 -2.545 1.00 75.62 84 ARG A C 1
ATOM 640 O O . ARG A 1 84 ? 9.419 9.784 -1.524 1.00 75.62 84 ARG A O 1
ATOM 647 N N . ARG A 1 85 ? 9.978 10.234 -3.652 1.00 79.31 85 ARG A N 1
ATOM 648 C CA . ARG A 1 85 ? 9.257 11.516 -3.757 1.00 79.31 85 ARG A CA 1
ATOM 649 C C . ARG A 1 85 ? 7.807 11.373 -4.218 1.00 79.31 85 ARG A C 1
ATOM 651 O O . ARG A 1 85 ? 7.101 12.375 -4.246 1.00 79.31 85 ARG A O 1
ATOM 658 N N . GLY A 1 86 ? 7.389 10.177 -4.628 1.00 80.31 86 GLY A N 1
ATOM 659 C CA . GLY A 1 86 ? 6.013 9.946 -5.053 1.00 80.31 86 GLY A CA 1
ATOM 660 C C . GLY A 1 86 ? 5.023 9.972 -3.887 1.00 80.31 86 GLY A C 1
ATOM 661 O O . GLY A 1 86 ? 5.411 10.005 -2.719 1.00 80.31 86 GLY A O 1
ATOM 662 N N . VAL A 1 87 ? 3.733 9.931 -4.223 1.00 86.19 87 VAL A N 1
ATOM 663 C CA . VAL A 1 87 ? 2.625 9.911 -3.255 1.00 86.19 87 VAL A CA 1
ATOM 664 C C . VAL A 1 87 ? 2.646 8.607 -2.456 1.00 86.19 87 VAL A C 1
ATOM 666 O O . VAL A 1 87 ? 2.824 7.533 -3.036 1.00 86.19 87 VAL A O 1
ATOM 669 N N . LYS A 1 88 ? 2.480 8.706 -1.134 1.00 86.75 88 LYS A N 1
ATOM 670 C CA . LYS A 1 88 ? 2.530 7.577 -0.186 1.00 86.75 88 LYS A CA 1
ATOM 671 C C . LYS A 1 88 ? 1.303 7.477 0.710 1.00 86.75 88 LYS A C 1
ATOM 673 O O . LYS A 1 88 ? 1.139 6.467 1.381 1.00 86.75 88 LYS A O 1
ATOM 678 N N . ASP A 1 89 ? 0.459 8.493 0.697 1.00 90.00 89 ASP A N 1
ATOM 679 C CA . ASP A 1 89 ? -0.750 8.561 1.498 1.00 90.00 89 ASP A CA 1
ATOM 680 C C . ASP A 1 89 ? -1.922 8.672 0.536 1.00 90.00 89 ASP A C 1
ATOM 682 O O . ASP A 1 89 ? -1.926 9.521 -0.360 1.00 90.00 89 ASP A O 1
ATOM 686 N N . PHE A 1 90 ? -2.879 7.766 0.681 1.00 93.00 90 PHE A N 1
ATOM 687 C CA . PHE A 1 90 ? -4.051 7.694 -0.176 1.00 93.00 90 PHE A CA 1
ATOM 688 C C . PHE A 1 90 ? -5.283 7.636 0.708 1.00 93.00 90 PHE A C 1
ATOM 690 O O . PHE A 1 90 ? -5.417 6.729 1.524 1.00 93.00 90 PHE A O 1
ATOM 697 N N . GLU A 1 91 ? -6.178 8.597 0.540 1.00 94.62 91 GLU A N 1
ATOM 698 C CA . GLU A 1 91 ? -7.470 8.614 1.216 1.00 94.62 91 GLU A CA 1
ATOM 699 C C . GLU A 1 91 ? -8.514 7.975 0.306 1.00 94.62 91 GLU A C 1
ATOM 701 O O . GLU A 1 91 ? -8.507 8.195 -0.911 1.00 94.62 91 GLU A O 1
ATOM 706 N N . SER A 1 92 ? -9.397 7.166 0.882 1.00 95.69 92 SER A N 1
ATOM 707 C CA . SER A 1 92 ? -10.500 6.600 0.125 1.00 95.69 92 SER A CA 1
ATOM 708 C C . SER A 1 92 ? -11.517 7.663 -0.265 1.00 95.69 92 SER A C 1
ATOM 710 O O . SER A 1 92 ? -11.678 8.696 0.386 1.00 95.69 92 SER A O 1
ATOM 712 N N . SER A 1 93 ? -12.218 7.391 -1.360 1.00 94.88 93 SER A N 1
ATOM 713 C CA . SER A 1 93 ? -13.398 8.139 -1.764 1.00 94.88 93 SER A CA 1
ATOM 714 C C . SER A 1 93 ? -14.520 7.157 -2.052 1.00 94.88 93 SER A C 1
ATOM 716 O O . SER A 1 93 ? -14.384 6.303 -2.926 1.00 94.88 93 SER A O 1
ATOM 718 N N . ASN A 1 94 ? -15.629 7.271 -1.319 1.00 93.38 94 ASN A N 1
ATOM 719 C CA . ASN A 1 94 ? -16.737 6.313 -1.352 1.00 93.38 94 ASN A CA 1
ATOM 720 C C . ASN A 1 94 ? -16.293 4.892 -0.972 1.00 93.38 94 ASN A C 1
ATOM 722 O O . ASN A 1 94 ? -16.775 3.913 -1.540 1.00 93.38 94 ASN A O 1
ATOM 726 N N . GLY A 1 95 ? -15.359 4.786 -0.023 1.00 91.44 95 GLY A N 1
ATOM 727 C CA . GLY A 1 95 ? -14.827 3.503 0.431 1.00 91.44 95 GLY A CA 1
ATOM 728 C C . GLY A 1 95 ? -13.909 2.805 -0.575 1.00 91.44 95 GLY A C 1
ATOM 729 O O . GLY A 1 95 ? -13.695 1.601 -0.451 1.00 91.44 95 GLY A O 1
ATOM 730 N N . GLU A 1 96 ? -13.344 3.523 -1.550 1.00 94.62 96 GLU A N 1
ATOM 731 C CA . GLU A 1 96 ? -12.410 2.956 -2.529 1.00 94.62 96 GLU A CA 1
ATOM 732 C C . GLU A 1 96 ? -11.104 3.757 -2.638 1.00 94.62 96 GLU A C 1
ATOM 734 O O . GLU A 1 96 ? -11.111 4.988 -2.628 1.00 94.62 96 GLU A O 1
ATOM 739 N N . VAL A 1 97 ? -9.980 3.046 -2.785 1.00 94.31 97 VAL A N 1
ATOM 740 C CA . VAL A 1 97 ? -8.679 3.590 -3.212 1.00 94.31 97 VAL A CA 1
ATOM 741 C C . VAL A 1 97 ? -8.182 2.774 -4.398 1.00 94.31 97 VAL A C 1
ATOM 743 O O . VAL A 1 97 ? -8.045 1.554 -4.299 1.00 94.31 97 VAL A O 1
ATOM 746 N N . ILE A 1 98 ? -7.866 3.455 -5.499 1.00 93.25 98 ILE A N 1
ATOM 747 C CA . ILE A 1 98 ? -7.322 2.841 -6.713 1.00 93.25 98 ILE A CA 1
ATOM 748 C C . ILE A 1 98 ? -5.851 3.224 -6.831 1.00 93.25 98 ILE A C 1
ATOM 750 O O . ILE A 1 98 ? -5.503 4.406 -6.850 1.00 93.25 98 ILE A O 1
ATOM 754 N N . ILE A 1 99 ? -4.987 2.218 -6.911 1.00 90.31 99 ILE A N 1
ATOM 755 C CA . ILE A 1 99 ? -3.548 2.386 -7.086 1.00 90.31 99 ILE A CA 1
ATOM 756 C C . ILE A 1 99 ? -3.159 1.748 -8.417 1.00 90.31 99 ILE A C 1
ATOM 758 O O . ILE A 1 99 ? -3.212 0.520 -8.530 1.00 90.31 99 ILE A O 1
ATOM 762 N N . PRO A 1 100 ? -2.748 2.537 -9.422 1.00 87.25 100 PRO A N 1
ATOM 763 C CA . PRO A 1 100 ? -2.175 1.968 -10.631 1.00 87.25 100 PRO A CA 1
ATOM 764 C C . PRO A 1 100 ? -0.843 1.297 -10.287 1.00 87.25 100 PRO A C 1
ATOM 766 O O . PRO A 1 100 ? -0.012 1.873 -9.578 1.00 87.25 100 PRO A O 1
ATOM 769 N N . ALA A 1 101 ? -0.638 0.075 -10.777 1.00 76.38 101 ALA A N 1
ATOM 770 C CA . ALA A 1 101 ? 0.641 -0.600 -10.652 1.00 76.38 101 ALA A CA 1
ATOM 771 C C . ALA A 1 101 ? 1.687 0.177 -11.449 1.00 76.38 101 ALA A C 1
ATOM 773 O O . ALA A 1 101 ? 1.521 0.454 -12.639 1.00 76.38 101 ALA A O 1
ATOM 774 N N . ALA A 1 102 ? 2.771 0.520 -10.770 1.00 70.31 102 ALA A N 1
ATOM 775 C CA . ALA A 1 102 ? 3.919 1.152 -11.383 1.00 70.31 102 ALA A CA 1
ATOM 776 C C . ALA A 1 102 ? 4.527 0.293 -12.506 1.00 70.31 102 ALA A C 1
ATOM 778 O O . ALA A 1 102 ? 4.560 -0.939 -12.416 1.00 70.31 102 ALA A O 1
ATOM 779 N N . ASP A 1 103 ? 5.080 0.954 -13.525 1.00 67.44 103 ASP A N 1
ATOM 780 C CA . ASP A 1 103 ? 5.977 0.319 -14.494 1.00 67.44 103 ASP A CA 1
ATOM 781 C C . ASP A 1 103 ? 7.311 -0.003 -13.781 1.00 67.44 103 ASP A C 1
ATOM 783 O O . ASP A 1 103 ? 7.914 0.902 -13.197 1.00 67.44 103 ASP A O 1
ATOM 787 N N . PRO A 1 104 ? 7.756 -1.274 -13.714 1.00 59.62 104 PRO A N 1
ATOM 788 C CA . PRO A 1 104 ? 8.779 -1.731 -12.769 1.00 59.62 104 PRO A CA 1
ATOM 789 C C . PRO A 1 104 ? 10.232 -1.368 -13.129 1.00 59.62 104 PRO A C 1
ATOM 791 O O . PRO A 1 104 ? 11.150 -2.148 -12.854 1.00 59.62 104 PRO A O 1
ATOM 794 N N . GLU A 1 105 ? 10.489 -0.184 -13.677 1.00 65.31 105 GLU A N 1
ATOM 795 C CA . GLU A 1 105 ? 11.851 0.335 -13.827 1.00 65.31 105 GLU A CA 1
ATOM 796 C C . GLU A 1 105 ? 12.263 1.169 -12.604 1.00 65.31 105 GLU A C 1
ATOM 798 O O . GLU A 1 105 ? 12.335 2.391 -12.661 1.00 65.31 105 GLU A O 1
ATOM 803 N N . ILE A 1 106 ? 12.560 0.493 -11.487 1.00 65.88 106 ILE A N 1
ATOM 804 C CA . ILE A 1 106 ? 13.308 1.089 -10.364 1.00 65.88 106 ILE A CA 1
ATOM 805 C C . ILE A 1 106 ? 14.779 0.706 -10.504 1.00 65.88 106 ILE A C 1
ATOM 807 O O . ILE A 1 106 ? 15.089 -0.477 -10.694 1.00 65.88 106 ILE A O 1
ATOM 811 N N . SER A 1 107 ? 15.693 1.664 -10.356 1.00 68.00 107 SER A N 1
ATOM 812 C CA . SER A 1 107 ? 17.123 1.361 -10.236 1.00 68.00 107 SER A CA 1
ATOM 813 C C . SER A 1 107 ? 17.497 0.928 -8.809 1.00 68.00 107 SER A C 1
ATOM 815 O O . SER A 1 107 ? 16.859 1.322 -7.831 1.00 68.00 107 SER A O 1
ATOM 817 N N . ASP A 1 108 ? 18.569 0.143 -8.660 1.00 70.25 108 ASP A N 1
ATOM 818 C CA . ASP A 1 108 ? 19.092 -0.236 -7.335 1.00 70.25 108 ASP A CA 1
ATOM 819 C C . ASP A 1 108 ? 19.450 0.997 -6.476 1.00 70.25 108 ASP A C 1
ATOM 821 O O . ASP A 1 108 ? 19.319 0.965 -5.249 1.00 70.25 108 ASP A O 1
ATOM 825 N N . ASP A 1 109 ? 19.831 2.103 -7.122 1.00 70.94 109 ASP A N 1
ATOM 826 C CA . ASP A 1 109 ? 20.123 3.381 -6.470 1.00 70.94 109 ASP A CA 1
ATOM 827 C C . ASP A 1 109 ? 18.862 4.002 -5.845 1.00 70.94 109 ASP A C 1
ATOM 829 O O . ASP A 1 109 ? 18.909 4.493 -4.717 1.00 70.94 109 ASP A O 1
ATOM 833 N N . GLU A 1 110 ? 17.702 3.918 -6.506 1.00 69.50 110 GLU A N 1
ATOM 834 C CA . GLU A 1 110 ? 16.435 4.416 -5.948 1.00 69.50 110 GLU A CA 1
ATOM 835 C C . GLU A 1 110 ? 15.942 3.570 -4.762 1.00 69.50 110 GLU A C 1
ATOM 837 O O . GLU A 1 110 ? 15.366 4.102 -3.806 1.00 69.50 110 GLU A O 1
ATOM 842 N N . ILE A 1 111 ? 16.228 2.263 -4.768 1.00 67.25 111 ILE A N 1
ATOM 843 C CA . ILE A 1 111 ? 15.963 1.371 -3.627 1.00 67.25 111 ILE A CA 1
ATOM 844 C C . ILE A 1 111 ? 16.865 1.734 -2.440 1.00 67.25 111 ILE A C 1
ATOM 846 O O . ILE A 1 111 ? 16.409 1.756 -1.292 1.00 67.25 111 ILE A O 1
ATOM 850 N N . ALA A 1 112 ? 18.145 2.022 -2.690 1.00 68.56 112 ALA A N 1
ATOM 851 C CA . ALA A 1 112 ? 19.074 2.465 -1.656 1.00 68.56 112 ALA A CA 1
ATOM 852 C C . ALA A 1 112 ? 18.653 3.822 -1.067 1.00 68.56 112 ALA A C 1
ATOM 854 O O . ALA A 1 112 ? 18.632 3.982 0.157 1.00 68.56 112 ALA A O 1
ATOM 855 N N . ASP A 1 113 ? 18.223 4.758 -1.913 1.00 69.19 113 ASP A N 1
ATOM 856 C CA . ASP A 1 113 ? 17.723 6.070 -1.502 1.00 69.19 113 ASP A CA 1
ATOM 857 C C . ASP A 1 113 ? 16.452 5.976 -0.652 1.00 69.19 113 ASP A C 1
ATOM 859 O O . ASP A 1 113 ? 16.296 6.751 0.298 1.00 69.19 113 ASP A O 1
ATOM 863 N N . ALA A 1 114 ? 15.572 5.004 -0.914 1.00 66.12 114 ALA A N 1
ATOM 864 C CA . ALA A 1 114 ? 14.388 4.752 -0.092 1.00 66.12 114 ALA A CA 1
ATOM 865 C C . ALA A 1 114 ? 14.736 4.543 1.384 1.00 66.12 114 ALA A C 1
ATOM 867 O O . ALA A 1 114 ? 14.036 5.038 2.262 1.00 66.12 114 ALA A O 1
ATOM 868 N N . ARG A 1 115 ? 15.849 3.854 1.671 1.00 65.06 115 ARG A N 1
ATOM 869 C CA . ARG A 1 115 ? 16.306 3.554 3.041 1.00 65.06 115 ARG A CA 1
ATOM 870 C C . ARG A 1 115 ? 16.729 4.800 3.815 1.00 65.06 115 ARG A C 1
ATOM 872 O O . ARG A 1 115 ? 16.794 4.766 5.040 1.00 65.06 115 ARG A O 1
ATOM 879 N N . SER A 1 116 ? 17.009 5.895 3.113 1.00 67.69 116 SER A N 1
ATOM 880 C CA . SER A 1 116 ? 17.334 7.191 3.709 1.00 67.69 116 SER A CA 1
ATOM 881 C C . SER A 1 116 ? 16.099 8.053 4.006 1.00 67.69 116 SER A C 1
ATOM 883 O O . SER A 1 116 ? 16.249 9.198 4.443 1.00 67.69 116 SER A O 1
ATOM 885 N N . ASP A 1 117 ? 14.888 7.544 3.749 1.00 72.75 117 ASP A N 1
ATOM 886 C CA . ASP A 1 117 ? 13.654 8.292 3.950 1.00 72.75 117 ASP A CA 1
ATOM 887 C C . ASP A 1 117 ? 13.380 8.587 5.432 1.00 72.75 117 ASP A C 1
ATOM 889 O O . ASP A 1 117 ? 13.483 7.719 6.296 1.00 72.75 117 ASP A O 1
ATOM 893 N N . GLU A 1 118 ? 13.035 9.840 5.734 1.00 68.69 118 GLU A N 1
ATOM 894 C CA . GLU A 1 118 ? 12.765 10.282 7.106 1.00 68.69 118 GLU A CA 1
ATOM 895 C C . GLU A 1 118 ? 11.523 9.598 7.699 1.00 68.69 118 GLU A C 1
ATOM 897 O O . GLU A 1 118 ? 11.516 9.319 8.894 1.00 68.69 118 GLU A O 1
ATOM 902 N N . SER A 1 119 ? 10.529 9.222 6.882 1.00 67.19 119 SER A N 1
ATOM 903 C CA . SER A 1 119 ? 9.364 8.448 7.348 1.00 67.19 119 SER A CA 1
ATOM 904 C C . SER A 1 119 ? 9.773 7.077 7.885 1.00 67.19 119 SER A C 1
ATOM 906 O O . SER A 1 119 ? 9.258 6.625 8.904 1.00 67.19 119 SER A O 1
ATOM 908 N N . ILE A 1 120 ? 10.767 6.432 7.263 1.00 68.62 120 ILE A N 1
ATOM 909 C CA . ILE A 1 120 ? 11.345 5.183 7.769 1.00 68.62 120 ILE A CA 1
ATOM 910 C C . ILE A 1 120 ? 12.019 5.433 9.117 1.00 68.62 120 ILE A C 1
ATOM 912 O O . ILE A 1 120 ? 11.823 4.656 10.048 1.00 68.62 120 ILE A O 1
ATOM 916 N N . LYS A 1 121 ? 12.782 6.524 9.251 1.00 70.06 121 LYS A N 1
ATOM 917 C CA . LYS A 1 121 ? 13.465 6.865 10.507 1.00 70.06 121 LYS A CA 1
ATOM 918 C C . LYS A 1 121 ? 12.484 7.149 11.640 1.00 70.06 121 LYS A C 1
ATOM 920 O O . LYS A 1 121 ? 12.711 6.681 12.749 1.00 70.06 121 LYS A O 1
ATOM 925 N N . GLU A 1 122 ? 11.398 7.865 11.371 1.00 67.50 122 GLU A N 1
ATOM 926 C CA . GLU A 1 122 ? 10.351 8.161 12.355 1.00 67.50 122 GLU A CA 1
ATOM 927 C C . GLU A 1 122 ? 9.634 6.891 12.826 1.00 67.50 122 GLU A C 1
ATOM 929 O O . GLU A 1 122 ? 9.420 6.687 14.024 1.00 67.50 122 GLU A O 1
ATOM 934 N N . ILE A 1 123 ? 9.326 5.995 11.892 1.00 68.94 123 ILE A N 1
ATOM 935 C CA . ILE A 1 123 ? 8.711 4.700 12.178 1.00 68.94 123 ILE A CA 1
ATOM 936 C C . ILE A 1 123 ? 9.659 3.839 13.024 1.00 68.94 123 ILE A C 1
ATOM 938 O O . ILE A 1 123 ? 9.258 3.317 14.063 1.00 68.94 123 ILE A O 1
ATOM 942 N N . LEU A 1 124 ? 10.940 3.761 12.650 1.00 67.31 124 LEU A N 1
ATOM 943 C CA . LEU A 1 124 ? 11.969 3.063 13.427 1.00 67.31 124 LEU A CA 1
ATOM 944 C C . LEU A 1 124 ? 12.193 3.685 14.814 1.00 67.31 124 LEU A C 1
ATOM 946 O O . LEU A 1 124 ? 12.463 2.957 15.770 1.00 67.31 124 LEU A O 1
ATOM 950 N N . ALA A 1 125 ? 12.068 5.008 14.944 1.00 70.38 125 ALA A N 1
ATOM 951 C CA . ALA A 1 125 ? 12.186 5.707 16.222 1.00 70.38 125 ALA A CA 1
ATOM 952 C C . ALA A 1 125 ? 11.024 5.378 17.172 1.00 70.38 125 ALA A C 1
ATOM 954 O O . ALA A 1 125 ? 11.222 5.322 18.382 1.00 70.38 125 ALA A O 1
ATOM 955 N N . ASN A 1 126 ? 9.837 5.097 16.629 1.00 63.44 126 ASN A N 1
ATOM 956 C CA . ASN A 1 126 ? 8.636 4.738 17.386 1.00 63.44 126 ASN A CA 1
ATOM 957 C C . ASN A 1 126 ? 8.328 3.235 17.333 1.00 63.44 126 ASN A C 1
ATOM 959 O O . ASN A 1 126 ? 7.187 2.816 17.522 1.00 63.44 126 ASN A O 1
ATOM 963 N N . LYS A 1 127 ? 9.339 2.404 17.069 1.00 64.62 127 LYS A N 1
ATOM 964 C CA . LYS A 1 127 ? 9.139 0.991 16.740 1.00 64.62 127 LYS A CA 1
ATOM 965 C C . LYS A 1 127 ? 8.374 0.186 17.800 1.00 64.62 127 LYS A C 1
ATOM 967 O O . LYS A 1 127 ? 7.599 -0.704 17.460 1.00 64.62 127 LYS A O 1
ATOM 972 N N . ASP A 1 128 ? 8.540 0.541 19.073 1.00 60.31 128 ASP A N 1
ATOM 973 C CA . ASP A 1 128 ? 7.897 -0.139 20.200 1.00 60.31 128 ASP A CA 1
ATOM 974 C C . ASP A 1 128 ? 6.393 0.171 20.281 1.00 60.31 128 ASP A C 1
ATOM 976 O O . ASP A 1 128 ? 5.612 -0.673 20.712 1.00 60.31 128 ASP A O 1
ATOM 980 N N . LEU A 1 129 ? 5.969 1.352 19.810 1.00 54.97 129 LEU A N 1
ATOM 981 C CA . LEU A 1 129 ? 4.560 1.759 19.753 1.00 54.97 129 LEU A CA 1
ATOM 982 C C . LEU A 1 129 ? 3.788 0.963 18.697 1.00 54.97 129 LEU A C 1
ATOM 984 O O . LEU A 1 129 ? 2.620 0.635 18.884 1.00 54.97 129 LEU A O 1
ATOM 988 N N . TYR A 1 130 ? 4.461 0.653 17.592 1.00 50.88 130 TYR A N 1
ATOM 989 C CA . TYR A 1 130 ? 3.876 -0.041 16.449 1.00 50.88 130 TYR A CA 1
ATOM 990 C C . TYR A 1 130 ? 4.163 -1.554 16.454 1.00 50.88 130 TYR A C 1
ATOM 992 O O . TYR A 1 130 ? 3.671 -2.269 15.584 1.00 50.88 130 TYR A O 1
ATOM 1000 N N . GLY A 1 131 ? 4.949 -2.053 17.418 1.00 55.28 131 GLY A N 1
ATOM 1001 C CA . GLY A 1 131 ? 5.339 -3.464 17.510 1.00 55.28 131 GLY A CA 1
ATOM 1002 C C . GLY A 1 131 ? 6.226 -3.935 16.354 1.00 55.28 131 GLY A C 1
ATOM 1003 O O . GLY A 1 131 ? 6.138 -5.089 15.935 1.00 55.28 131 GLY A O 1
ATOM 1004 N N . ILE A 1 132 ? 7.055 -3.045 15.806 1.00 59.94 132 ILE A N 1
ATOM 1005 C CA . ILE A 1 132 ? 7.804 -3.276 14.566 1.00 59.94 132 ILE A CA 1
ATOM 1006 C C . ILE A 1 132 ? 9.299 -3.457 14.834 1.00 59.94 132 ILE A C 1
ATOM 1008 O O . ILE A 1 132 ? 9.860 -2.918 15.783 1.00 59.94 132 ILE A O 1
ATOM 1012 N N . THR A 1 133 ? 9.977 -4.205 13.968 1.00 61.44 133 THR A N 1
ATOM 1013 C CA . THR A 1 133 ? 11.444 -4.306 13.961 1.00 61.44 133 THR A CA 1
ATOM 1014 C C . THR A 1 133 ? 12.017 -3.617 12.729 1.00 61.44 133 THR A C 1
ATOM 1016 O O . THR A 1 133 ? 11.299 -3.392 11.752 1.00 61.44 133 THR A O 1
ATOM 1019 N N . GLU A 1 134 ? 13.319 -3.320 12.744 1.00 64.50 134 GLU A N 1
ATOM 1020 C CA . GLU A 1 134 ? 14.015 -2.776 11.572 1.00 64.50 134 GLU A CA 1
ATOM 1021 C C . GLU A 1 134 ? 13.855 -3.680 10.343 1.00 64.50 134 GLU A C 1
ATOM 1023 O O . GLU A 1 134 ? 13.494 -3.204 9.266 1.00 64.50 134 GLU A O 1
ATOM 1028 N N . ASP A 1 135 ? 13.966 -4.995 10.541 1.00 62.47 135 ASP A N 1
ATOM 1029 C CA . ASP A 1 135 ? 13.728 -6.002 9.504 1.00 62.47 135 ASP A CA 1
ATOM 1030 C C . ASP A 1 135 ? 12.311 -5.920 8.923 1.00 62.47 135 ASP A C 1
ATOM 1032 O O . ASP A 1 135 ? 12.106 -6.138 7.728 1.00 62.47 135 ASP A O 1
ATOM 1036 N N . THR A 1 136 ? 11.315 -5.568 9.744 1.00 61.44 136 THR A N 1
ATOM 1037 C CA . THR A 1 136 ? 9.934 -5.484 9.263 1.00 61.44 136 THR A CA 1
ATOM 1038 C C . THR A 1 136 ? 9.673 -4.210 8.470 1.00 61.44 136 THR A C 1
ATOM 1040 O O . THR A 1 136 ? 8.924 -4.236 7.495 1.00 61.44 136 THR A O 1
ATOM 1043 N N . VAL A 1 137 ? 10.324 -3.103 8.834 1.00 64.31 137 VAL A N 1
ATOM 1044 C CA . VAL A 1 137 ? 10.271 -1.864 8.047 1.00 64.31 137 VAL A CA 1
ATOM 1045 C C . VAL A 1 137 ? 10.956 -2.063 6.696 1.00 64.31 137 VAL A C 1
ATOM 1047 O O . VAL A 1 137 ? 10.401 -1.676 5.670 1.00 64.31 137 VAL A O 1
ATOM 1050 N N . GLN A 1 138 ? 12.103 -2.747 6.667 1.00 65.00 138 GLN A N 1
ATOM 1051 C CA . GLN A 1 138 ? 12.781 -3.089 5.414 1.00 65.00 138 GLN A CA 1
ATOM 1052 C C . GLN A 1 138 ? 11.948 -4.025 4.537 1.00 65.00 138 GLN A C 1
ATOM 1054 O O . GLN A 1 138 ? 11.896 -3.833 3.324 1.00 65.00 138 GLN A O 1
ATOM 1059 N N . ALA A 1 139 ? 11.246 -4.992 5.133 1.00 60.53 139 ALA A N 1
ATOM 1060 C CA . ALA A 1 139 ? 10.373 -5.886 4.386 1.00 60.53 139 ALA A CA 1
ATOM 1061 C C . ALA A 1 139 ? 9.249 -5.124 3.667 1.00 60.53 139 ALA A C 1
ATOM 1063 O O . ALA A 1 139 ? 8.788 -5.583 2.621 1.00 60.53 139 ALA A O 1
ATOM 1064 N N . LYS A 1 140 ? 8.761 -4.008 4.230 1.00 64.31 140 LYS A N 1
ATOM 1065 C CA . LYS A 1 140 ? 7.642 -3.228 3.678 1.00 64.31 140 LYS A CA 1
ATOM 1066 C C . LYS A 1 140 ? 7.987 -2.405 2.446 1.00 64.31 140 LYS A C 1
ATOM 1068 O O . LYS A 1 140 ? 7.066 -1.975 1.753 1.00 64.31 140 LYS A O 1
ATOM 1073 N N . LEU A 1 141 ? 9.266 -2.200 2.153 1.00 66.62 141 LEU A N 1
ATOM 1074 C CA . LEU A 1 141 ? 9.648 -1.574 0.896 1.00 66.62 141 LEU A CA 1
ATOM 1075 C C . LEU A 1 141 ? 9.092 -2.409 -0.267 1.00 66.62 141 LEU A C 1
ATOM 1077 O O . LEU A 1 141 ? 9.125 -3.640 -0.187 1.00 66.62 141 LEU A O 1
ATOM 1081 N N . PRO A 1 142 ? 8.555 -1.784 -1.325 1.00 64.44 142 PRO A N 1
ATOM 1082 C CA . PRO A 1 142 ? 8.165 -2.512 -2.518 1.00 64.44 142 PRO A CA 1
ATOM 1083 C C . PRO A 1 142 ? 9.327 -3.373 -3.016 1.00 64.44 142 PRO A C 1
ATOM 1085 O O . PRO A 1 142 ? 10.418 -2.867 -3.278 1.00 64.44 142 PRO A O 1
ATOM 1088 N N . VAL A 1 143 ? 9.110 -4.687 -3.101 1.00 66.00 143 VAL A N 1
ATOM 1089 C CA . VAL A 1 143 ? 10.130 -5.629 -3.573 1.00 66.00 143 VAL A CA 1
ATOM 1090 C C . VAL A 1 143 ? 9.815 -5.979 -5.015 1.00 66.00 143 VAL A C 1
ATOM 1092 O O . VAL A 1 143 ? 8.744 -6.512 -5.314 1.00 66.00 143 VAL A O 1
ATOM 1095 N N . ARG A 1 144 ? 10.766 -5.707 -5.912 1.00 67.56 144 ARG A N 1
ATOM 1096 C CA . ARG A 1 144 ? 10.706 -6.218 -7.279 1.00 67.56 144 ARG A CA 1
ATOM 1097 C C . ARG A 1 144 ? 10.914 -7.727 -7.262 1.00 67.56 144 ARG A C 1
ATOM 1099 O O . ARG A 1 144 ? 11.905 -8.222 -6.726 1.00 67.56 144 ARG A O 1
ATOM 1106 N N . GLN A 1 145 ? 10.045 -8.448 -7.955 1.00 66.25 145 GLN A N 1
ATOM 1107 C CA . GLN A 1 145 ? 10.289 -9.839 -8.324 1.00 66.25 145 GLN A CA 1
ATOM 1108 C C . GLN A 1 145 ? 10.132 -9.980 -9.830 1.00 66.25 145 GLN A C 1
ATOM 1110 O O . GLN A 1 145 ? 9.016 -9.889 -10.303 1.00 66.25 145 GLN A O 1
ATOM 1115 N N . GLN A 1 146 ? 11.225 -10.189 -10.575 1.00 65.88 146 GLN A N 1
ATOM 1116 C CA . GLN A 1 146 ? 11.281 -10.363 -12.043 1.00 65.88 146 GLN A CA 1
ATOM 1117 C C . GLN A 1 146 ? 10.373 -9.406 -12.855 1.00 65.88 146 GLN A C 1
ATOM 1119 O O . GLN A 1 146 ? 10.896 -8.414 -13.367 1.00 65.88 146 GLN A O 1
ATOM 1124 N N . ASN A 1 147 ? 9.058 -9.664 -12.912 1.00 73.25 147 ASN A N 1
ATOM 1125 C CA . ASN A 1 147 ? 8.030 -8.903 -13.630 1.00 73.25 147 ASN A CA 1
ATOM 1126 C C . ASN A 1 147 ? 6.860 -8.395 -12.752 1.00 73.25 147 ASN A C 1
ATOM 1128 O O . ASN A 1 147 ? 5.816 -8.057 -13.295 1.00 73.25 147 ASN A O 1
ATOM 1132 N N . SER A 1 148 ? 6.978 -8.370 -11.426 1.00 77.56 148 SER A N 1
ATOM 1133 C CA . SER A 1 148 ? 5.919 -7.920 -10.517 1.00 77.56 148 SER A CA 1
ATOM 1134 C C . SER A 1 148 ? 6.439 -6.992 -9.427 1.00 77.56 148 SER A C 1
ATOM 1136 O O . SER A 1 148 ? 7.616 -7.027 -9.048 1.00 77.56 148 SER A O 1
ATOM 1138 N N . VAL A 1 149 ? 5.517 -6.209 -8.880 1.00 77.38 149 VAL A N 1
ATOM 1139 C CA . VAL A 1 149 ? 5.716 -5.343 -7.723 1.00 77.38 149 VAL A CA 1
ATOM 1140 C C . VAL A 1 149 ? 4.929 -5.925 -6.556 1.00 77.38 149 VAL A C 1
ATOM 1142 O O . VAL A 1 149 ? 3.721 -6.140 -6.658 1.00 77.38 149 VAL A O 1
ATOM 1145 N N . THR A 1 150 ? 5.610 -6.171 -5.438 1.00 81.81 150 THR A N 1
ATOM 1146 C CA . THR A 1 150 ? 4.940 -6.463 -4.169 1.00 81.81 150 THR A CA 1
ATOM 1147 C C . THR A 1 150 ? 4.662 -5.159 -3.437 1.00 81.81 150 THR A C 1
ATOM 1149 O O . THR A 1 150 ? 5.588 -4.448 -3.056 1.00 81.81 150 THR A O 1
ATOM 1152 N N . ILE A 1 151 ? 3.390 -4.869 -3.206 1.00 80.50 151 ILE A N 1
ATOM 1153 C CA . ILE A 1 151 ? 2.912 -3.707 -2.470 1.00 80.50 151 ILE A CA 1
ATOM 1154 C C . ILE A 1 151 ? 2.631 -4.124 -1.023 1.00 80.50 151 ILE A C 1
ATOM 1156 O O . ILE A 1 151 ? 1.873 -5.064 -0.768 1.00 80.50 151 ILE A O 1
ATOM 1160 N N . ASN A 1 152 ? 3.226 -3.395 -0.079 1.00 80.88 152 ASN A N 1
ATOM 1161 C CA . ASN A 1 152 ? 2.940 -3.503 1.350 1.00 80.88 152 ASN A CA 1
ATOM 1162 C C . ASN A 1 152 ? 2.332 -2.187 1.825 1.00 80.88 152 ASN A C 1
ATOM 1164 O O . ASN A 1 152 ? 2.816 -1.120 1.454 1.00 80.88 152 ASN A O 1
ATOM 1168 N N . TYR A 1 153 ? 1.306 -2.263 2.661 1.00 83.19 153 TYR A N 1
ATOM 1169 C CA . TYR A 1 153 ? 0.521 -1.103 3.061 1.00 83.19 153 TYR A CA 1
ATOM 1170 C C . TYR A 1 153 ? 0.164 -1.174 4.540 1.00 83.19 153 TYR A C 1
ATOM 1172 O O . TYR A 1 153 ? 0.101 -2.251 5.131 1.00 83.19 153 TYR A O 1
ATOM 1180 N N . THR A 1 154 ? -0.088 -0.014 5.124 1.00 85.12 154 THR A N 1
ATOM 1181 C CA . THR A 1 154 ? -0.778 0.126 6.403 1.00 85.12 154 THR A CA 1
ATOM 1182 C C . THR A 1 154 ? -2.147 0.735 6.115 1.00 85.12 154 THR A C 1
ATOM 1184 O O . THR A 1 154 ? -2.242 1.627 5.275 1.00 85.12 154 THR A O 1
ATOM 1187 N N . VAL A 1 155 ? -3.195 0.265 6.787 1.00 85.44 155 VAL A N 1
ATOM 1188 C CA . VAL A 1 155 ? -4.544 0.831 6.679 1.00 85.44 155 VAL A CA 1
ATOM 1189 C C . VAL A 1 155 ? -4.924 1.527 7.980 1.00 85.44 155 VAL A C 1
ATOM 1191 O O . VAL A 1 155 ? -4.717 0.977 9.060 1.00 85.44 155 VAL A O 1
ATOM 1194 N N . GLU A 1 156 ? -5.503 2.715 7.882 1.00 85.75 156 GLU A N 1
ATOM 1195 C CA . GLU A 1 156 ? -6.122 3.421 8.997 1.00 85.75 156 GLU A CA 1
ATOM 1196 C C . GLU A 1 156 ? -7.619 3.602 8.730 1.00 85.75 156 GLU A C 1
ATOM 1198 O O . GLU A 1 156 ? -8.027 4.035 7.657 1.00 85.75 156 GLU A O 1
ATOM 1203 N N . ILE A 1 157 ? -8.447 3.253 9.714 1.00 86.38 157 ILE A N 1
ATOM 1204 C CA . ILE A 1 157 ? -9.902 3.435 9.679 1.00 86.38 157 ILE A CA 1
ATOM 1205 C C . ILE A 1 157 ? -10.358 3.972 11.034 1.00 86.38 157 ILE A C 1
ATOM 1207 O O . ILE A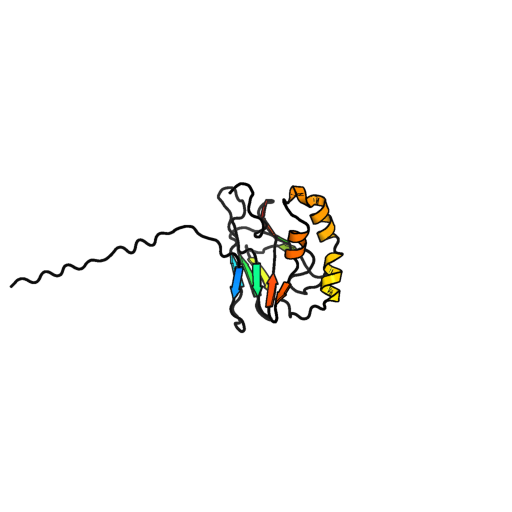 1 157 ? -9.994 3.427 12.076 1.00 86.38 157 ILE A O 1
ATOM 1211 N N . ASN A 1 158 ? -11.126 5.062 11.052 1.00 85.31 158 ASN A N 1
ATOM 1212 C CA . ASN A 1 158 ? -11.614 5.687 12.291 1.00 85.31 158 ASN A CA 1
ATOM 1213 C C . ASN A 1 158 ? -10.515 5.937 13.356 1.00 85.31 158 ASN A C 1
ATOM 1215 O O . ASN A 1 158 ? -10.734 5.699 14.547 1.00 85.31 158 ASN A O 1
ATOM 1219 N N . GLY A 1 159 ? -9.314 6.359 12.942 1.00 79.50 159 GLY A N 1
ATOM 1220 C CA . GLY A 1 159 ? -8.170 6.577 13.841 1.00 79.50 159 GLY A CA 1
ATOM 1221 C C . GLY A 1 159 ? -7.502 5.297 14.357 1.00 79.50 159 GLY A C 1
ATOM 1222 O O . GLY A 1 159 ? -6.663 5.352 15.258 1.00 79.50 159 GLY A O 1
ATOM 1223 N N . LYS A 1 160 ? -7.891 4.126 13.840 1.00 79.19 160 LYS A N 1
ATOM 1224 C CA . LYS A 1 160 ? -7.330 2.825 14.205 1.00 79.19 160 LYS A CA 1
ATOM 1225 C C . LYS A 1 160 ? -6.488 2.275 13.069 1.00 79.19 160 LYS A C 1
ATOM 1227 O O . LYS A 1 160 ? -6.976 2.075 11.959 1.00 79.19 160 LYS A O 1
ATOM 1232 N N . ILE A 1 161 ? -5.238 1.969 13.384 1.00 80.44 161 ILE A N 1
ATOM 1233 C CA . ILE A 1 161 ? -4.242 1.529 12.414 1.00 80.44 161 ILE A CA 1
ATOM 1234 C C . ILE A 1 161 ? -4.127 0.001 12.454 1.00 80.44 161 ILE A C 1
ATOM 1236 O O . ILE A 1 161 ? -3.949 -0.594 13.519 1.00 80.44 161 ILE A O 1
ATOM 1240 N N . LEU A 1 162 ? -4.204 -0.638 11.288 1.00 78.44 162 LEU A N 1
ATOM 1241 C CA . LEU A 1 162 ? -3.817 -2.028 11.081 1.00 78.44 162 LEU A CA 1
ATOM 1242 C C . LEU A 1 162 ? -2.689 -2.094 10.065 1.00 78.44 162 LEU A C 1
ATOM 1244 O O . LEU A 1 162 ? -2.774 -1.597 8.944 1.00 78.44 162 LEU A O 1
ATOM 1248 N N . ASP A 1 163 ? -1.676 -2.850 10.439 1.00 78.25 163 ASP A N 1
ATOM 1249 C CA . ASP A 1 163 ? -0.709 -3.372 9.504 1.00 78.25 163 ASP A CA 1
ATOM 1250 C C . ASP A 1 163 ? -0.982 -4.861 9.252 1.00 78.25 163 ASP A C 1
ATOM 1252 O O . ASP A 1 163 ? -0.841 -5.675 10.171 1.00 78.25 163 ASP A O 1
ATOM 1256 N N . PRO A 1 164 ? -1.336 -5.245 8.019 1.00 74.81 164 PRO A N 1
ATOM 1257 C CA . PRO A 1 164 ? -1.621 -6.629 7.658 1.00 74.81 164 PRO A CA 1
ATOM 1258 C C . PRO A 1 164 ? -0.477 -7.616 7.950 1.00 74.81 164 PRO A C 1
ATOM 1260 O O . PRO A 1 164 ? -0.720 -8.807 8.185 1.00 74.81 164 PRO A O 1
ATOM 1263 N N . ARG A 1 165 ? 0.785 -7.165 7.944 1.00 68.62 165 ARG A N 1
ATOM 1264 C CA . ARG A 1 165 ? 1.947 -8.022 8.217 1.00 68.62 165 ARG A CA 1
ATOM 1265 C C . ARG A 1 165 ? 2.143 -8.325 9.692 1.00 68.62 165 ARG A C 1
ATOM 1267 O O . ARG A 1 165 ? 2.664 -9.403 9.999 1.00 68.62 165 ARG A O 1
ATOM 1274 N N . PHE A 1 166 ? 1.702 -7.448 10.588 1.00 65.00 166 PHE A N 1
ATOM 1275 C CA . PHE A 1 166 ? 1.812 -7.699 12.017 1.00 65.00 166 PHE A CA 1
ATOM 1276 C C . PHE A 1 166 ? 0.656 -8.563 12.499 1.00 65.00 166 PHE A C 1
ATOM 1278 O O . PHE A 1 166 ? -0.522 -8.293 12.277 1.00 65.00 166 PHE A O 1
ATOM 1285 N N . LYS A 1 167 ? 1.009 -9.652 13.181 1.00 49.34 167 LYS A N 1
ATOM 1286 C CA . LYS A 1 167 ? 0.038 -10.381 13.987 1.00 49.34 167 LYS A CA 1
ATOM 1287 C C . LYS A 1 167 ? -0.256 -9.499 15.201 1.00 49.34 167 LYS A C 1
ATOM 1289 O O . LYS A 1 167 ? 0.695 -9.057 15.846 1.00 49.34 167 LYS A O 1
ATOM 1294 N N . ARG A 1 168 ? -1.529 -9.261 15.534 1.00 45.47 168 ARG A N 1
ATOM 1295 C CA . ARG A 1 168 ? -1.845 -8.765 16.879 1.00 45.47 168 ARG A CA 1
ATOM 1296 C C . ARG A 1 168 ? -1.252 -9.749 17.883 1.00 45.47 168 ARG A C 1
ATOM 1298 O O . ARG A 1 168 ? -1.367 -10.960 17.701 1.00 45.47 168 ARG A O 1
ATOM 1305 N N . VAL A 1 169 ? -0.586 -9.219 18.905 1.00 40.66 169 VAL A N 1
ATOM 1306 C CA . VAL A 1 169 ? -0.000 -10.020 19.991 1.00 40.66 169 VAL A CA 1
ATOM 1307 C C . VAL A 1 169 ? -1.099 -10.702 20.831 1.00 40.66 169 VAL A C 1
ATOM 1309 O O . VAL A 1 169 ? -0.806 -11.648 21.552 1.00 40.66 169 VAL A O 1
ATOM 1312 N N . ASP A 1 170 ? -2.363 -10.306 20.644 1.00 39.91 170 ASP A N 1
ATOM 1313 C CA . ASP A 1 170 ? -3.511 -10.766 21.432 1.00 39.91 170 ASP A CA 1
ATOM 1314 C C . ASP A 1 170 ? -4.412 -11.825 20.742 1.00 39.91 170 ASP A C 1
ATOM 1316 O O . ASP A 1 170 ? -5.496 -12.096 21.255 1.00 39.91 170 ASP A O 1
ATOM 1320 N N . ASP A 1 171 ? -3.980 -12.437 19.623 1.00 39.50 171 ASP A N 1
ATOM 1321 C CA . ASP A 1 171 ? -4.662 -13.579 18.952 1.00 39.50 171 ASP A CA 1
ATOM 1322 C C . ASP A 1 171 ? -3.906 -14.921 19.069 1.00 39.50 171 ASP A C 1
ATOM 1324 O O . ASP A 1 171 ? -2.788 -15.054 18.487 1.00 39.50 171 ASP A O 1
#

Radius of gyration: 20.47 Å; Cα contacts (8 Å, |Δi|>4): 313; chains: 1; bounding box: 65×66×40 Å

Mean predicted aligned error: 11.31 Å

Sequence (171 aa):
MKIKFALGFAAILVLLTGCTCPRVCMVPPNTDEPALVRITTDDTGMPRATPREVVVYPNQEVIFMSTEEFSLHFIGLSPVTLTRRGVKDFESSNGEVIIPAADPEISDDEIADARSDESIKEILANKDLYGITEDTVQAKLPVRQQNSVTINYTVEINGKILDPRFKRVDD

Solvent-accessible surface area (backbone atoms only — not comparable to full-atom values): 10124 Å² total; per-residue (Å²): 137,89,81,88,86,88,79,85,81,76,79,82,75,76,75,85,72,70,91,71,62,51,64,59,42,73,52,73,80,97,48,88,62,59,37,77,43,68,51,50,61,46,99,85,54,44,64,47,83,36,49,35,32,37,42,42,31,66,79,19,37,37,39,39,36,33,96,54,64,36,36,40,43,39,54,40,31,6,71,50,71,56,30,62,87,39,71,35,71,45,68,37,61,94,16,34,39,79,44,55,36,31,74,87,82,70,54,74,66,51,58,57,53,22,75,71,30,64,69,48,52,52,49,62,73,44,17,80,84,74,76,52,50,72,70,55,60,61,64,36,34,67,46,80,50,103,75,34,44,35,46,36,60,31,41,33,32,92,91,34,78,38,48,43,75,59,74,66,94,88,117